Protein AF-A0A953VWW9-F1 (afdb_monomer_lite)

Sequence (61 aa):
TTGLHFEDVRKLLEVLHELVEQGNTVVVIEHNLDVIKTADWLIDIGPEGGDGGGRIVATGT

Foldseek 3Di:
DPPDDPVVVVVVLVVVVVCVVVVDDDDDDDDDPVSVVPDPKDFDWAPDPDPRIDDGPDIDD

Radius of gyration: 13.31 Å; chains: 1; bounding box: 28×17×35 Å

Structure (mmCIF, N/CA/C/O backbone):
data_AF-A0A953VWW9-F1
#
_entry.id   AF-A0A953VWW9-F1
#
loop_
_atom_site.group_PDB
_atom_site.id
_atom_site.type_symbol
_atom_site.label_atom_id
_atom_site.label_alt_id
_atom_site.label_comp_id
_atom_site.label_asym_id
_atom_site.label_entity_id
_atom_site.label_seq_id
_atom_site.pdbx_PDB_ins_code
_atom_site.Cartn_x
_atom_site.Cartn_y
_atom_site.Cartn_z
_atom_site.occupancy
_atom_site.B_iso_or_equiv
_atom_site.auth_seq_id
_atom_site.auth_comp_id
_atom_site.auth_asym_id
_atom_site.auth_atom_id
_atom_site.pdbx_PDB_model_num
ATOM 1 N N . THR A 1 1 ? 10.442 2.335 2.801 1.00 58.91 1 THR A N 1
ATOM 2 C CA . THR A 1 1 ? 10.957 2.205 4.190 1.00 58.91 1 THR A CA 1
ATOM 3 C C . THR A 1 1 ? 12.455 1.896 4.243 1.00 58.91 1 THR A C 1
ATOM 5 O O . THR A 1 1 ? 12.930 1.256 5.176 1.00 58.91 1 THR A O 1
ATOM 8 N N . THR A 1 2 ? 13.264 2.386 3.294 1.00 49.25 2 THR A N 1
ATOM 9 C CA . THR A 1 2 ? 14.709 2.088 3.251 1.00 49.25 2 THR A CA 1
ATOM 10 C C . THR A 1 2 ? 15.429 2.627 4.493 1.00 49.25 2 THR A C 1
ATOM 12 O O . THR A 1 2 ? 15.606 3.836 4.620 1.00 49.25 2 THR A O 1
ATOM 15 N N . GLY A 1 3 ? 15.843 1.727 5.392 1.00 61.00 3 GLY A N 1
ATOM 16 C CA . GLY A 1 3 ? 16.690 2.034 6.552 1.00 61.00 3 GLY A CA 1
ATOM 17 C C . GLY A 1 3 ? 16.020 1.961 7.929 1.00 61.00 3 GLY A C 1
ATOM 18 O O . GLY A 1 3 ? 16.715 2.152 8.922 1.00 61.00 3 GLY A O 1
ATOM 19 N N . LEU A 1 4 ? 14.718 1.672 8.017 1.00 67.06 4 LEU A N 1
ATOM 20 C CA . LEU A 1 4 ? 14.047 1.483 9.307 1.00 67.06 4 LEU A CA 1
ATOM 21 C C . LEU A 1 4 ? 14.190 0.044 9.812 1.00 67.06 4 LEU A C 1
ATOM 23 O O . LEU A 1 4 ? 14.077 -0.911 9.041 1.00 67.06 4 LEU A O 1
ATOM 27 N N . HIS A 1 5 ? 14.413 -0.109 11.120 1.00 77.69 5 HIS A N 1
ATOM 28 C CA . HIS A 1 5 ? 14.316 -1.411 11.773 1.00 77.69 5 HIS A CA 1
ATOM 29 C C . HIS A 1 5 ? 12.856 -1.895 11.714 1.00 77.69 5 HIS A C 1
ATOM 31 O O . HIS A 1 5 ? 11.933 -1.083 11.684 1.00 77.69 5 HIS A O 1
ATOM 37 N N . PHE A 1 6 ? 12.621 -3.210 11.721 1.00 72.75 6 PHE A N 1
ATOM 38 C CA . PHE A 1 6 ? 11.269 -3.789 11.615 1.00 72.75 6 PHE A CA 1
ATOM 39 C C . PHE A 1 6 ? 10.281 -3.208 12.650 1.00 72.75 6 PHE A C 1
ATOM 41 O O . PHE A 1 6 ? 9.121 -2.940 12.352 1.00 72.75 6 PHE A O 1
ATOM 48 N N . GLU A 1 7 ? 10.773 -2.934 13.859 1.00 81.06 7 GLU A N 1
ATOM 49 C CA . GLU A 1 7 ? 10.025 -2.256 14.927 1.00 81.06 7 GLU A CA 1
ATOM 50 C C . GLU A 1 7 ? 9.569 -0.834 14.567 1.00 81.06 7 GLU A C 1
ATOM 52 O O . GLU A 1 7 ? 8.461 -0.436 14.922 1.00 81.06 7 GLU A O 1
ATOM 57 N N . ASP A 1 8 ? 10.391 -0.065 13.855 1.00 84.19 8 ASP A N 1
ATOM 58 C CA . ASP A 1 8 ? 10.047 1.305 13.465 1.00 84.19 8 ASP A CA 1
ATOM 59 C C . ASP A 1 8 ? 9.021 1.314 12.330 1.00 84.19 8 ASP A C 1
ATOM 61 O O . ASP A 1 8 ? 8.140 2.170 12.300 1.00 84.19 8 ASP A O 1
ATOM 65 N N . VAL A 1 9 ? 9.081 0.321 11.433 1.00 84.31 9 VAL A N 1
ATOM 66 C CA . VAL A 1 9 ? 8.048 0.104 10.409 1.00 84.31 9 VAL A CA 1
ATOM 67 C C . VAL A 1 9 ? 6.704 -0.207 11.065 1.00 84.31 9 VAL A C 1
ATOM 69 O O . VAL A 1 9 ? 5.687 0.348 10.659 1.00 84.31 9 VAL A O 1
ATOM 72 N N . ARG A 1 10 ? 6.693 -1.030 12.121 1.00 86.06 10 ARG A N 1
ATOM 73 C CA . ARG A 1 10 ? 5.473 -1.346 12.876 1.00 86.06 10 ARG A CA 1
ATOM 74 C C . ARG A 1 10 ? 4.864 -0.105 13.534 1.00 86.06 10 ARG A C 1
ATOM 76 O O . ARG A 1 10 ? 3.669 0.121 13.389 1.00 86.06 10 ARG A O 1
ATOM 83 N N . LYS A 1 11 ? 5.679 0.727 14.192 1.00 89.62 11 LYS A N 1
ATOM 84 C CA . LYS A 1 11 ? 5.215 2.001 14.776 1.00 89.62 11 LYS A CA 1
ATOM 85 C C . LYS A 1 11 ? 4.703 2.971 13.715 1.00 89.62 11 LYS A C 1
ATOM 87 O O . LYS A 1 11 ? 3.714 3.658 13.939 1.00 89.62 11 LYS A O 1
ATOM 92 N N . LEU A 1 12 ? 5.364 3.033 12.558 1.00 89.56 12 LEU A N 1
ATOM 93 C CA . LEU A 1 12 ? 4.892 3.844 11.440 1.00 89.56 12 LEU A CA 1
ATOM 94 C C . LEU A 1 12 ? 3.515 3.364 10.968 1.00 89.56 12 LEU A C 1
ATOM 96 O O . LEU A 1 12 ? 2.617 4.185 10.824 1.00 89.56 12 LEU A O 1
ATOM 100 N N . LEU A 1 13 ? 3.337 2.055 10.773 1.00 90.75 13 LEU A N 1
ATOM 101 C CA . LEU A 1 13 ? 2.051 1.469 10.389 1.00 90.75 13 LEU A CA 1
ATOM 102 C C . LEU A 1 13 ? 0.940 1.798 11.391 1.00 90.75 13 LEU A C 1
ATOM 104 O O . LEU A 1 13 ? -0.140 2.188 10.962 1.00 90.75 13 LEU A O 1
ATOM 108 N N . GLU A 1 14 ? 1.207 1.709 12.699 1.00 93.19 14 GLU A N 1
ATOM 109 C CA . GLU A 1 14 ? 0.245 2.091 13.749 1.00 93.19 14 GLU A CA 1
ATOM 110 C C . GLU A 1 14 ? -0.263 3.531 13.547 1.00 93.19 14 GLU A C 1
ATOM 112 O O . GLU A 1 14 ? -1.469 3.757 13.482 1.00 93.19 14 GLU A O 1
ATOM 117 N N . VAL A 1 15 ? 0.643 4.490 13.326 1.00 94.25 15 VAL A N 1
ATOM 118 C CA . VAL A 1 15 ? 0.277 5.898 13.077 1.00 94.25 15 VAL A CA 1
ATOM 119 C C . VAL A 1 15 ? -0.515 6.068 11.776 1.00 94.25 15 VAL A C 1
ATOM 121 O O . VAL A 1 15 ? -1.456 6.860 11.717 1.00 94.25 15 VAL A O 1
ATOM 124 N N . LEU A 1 16 ? -0.151 5.347 10.711 1.00 93.88 16 LEU A N 1
ATOM 125 C CA . LEU A 1 16 ? -0.878 5.423 9.440 1.00 93.88 16 LEU A CA 1
ATOM 126 C C . LEU A 1 16 ? -2.301 4.868 9.576 1.00 93.88 16 LEU A C 1
ATOM 128 O O . LEU A 1 16 ? -3.230 5.467 9.034 1.00 93.88 16 LEU A O 1
ATOM 132 N N . HIS A 1 17 ? -2.485 3.781 10.327 1.00 94.62 17 HIS A N 1
ATOM 133 C CA . HIS A 1 17 ? -3.809 3.236 10.615 1.00 94.62 17 HIS A CA 1
ATOM 134 C C . HIS A 1 17 ? -4.654 4.206 11.448 1.00 94.62 17 HIS A C 1
ATOM 136 O O . HIS A 1 17 ? -5.803 4.440 11.084 1.00 94.62 17 HIS A O 1
ATOM 142 N N . GLU A 1 18 ? -4.092 4.861 12.471 1.00 97.00 18 GLU A N 1
ATOM 143 C CA . GLU A 1 18 ? -4.810 5.895 13.237 1.00 97.00 18 GLU A CA 1
ATOM 144 C C . GLU A 1 18 ? -5.308 7.044 12.342 1.00 97.00 18 GLU A C 1
ATOM 146 O O . GLU A 1 18 ? -6.428 7.534 12.508 1.00 97.00 18 GLU A O 1
ATOM 151 N N . LEU A 1 19 ? -4.506 7.473 11.359 1.00 96.62 19 LEU A N 1
ATOM 152 C CA . LEU A 1 19 ? -4.925 8.501 10.402 1.00 96.62 19 LEU A CA 1
ATOM 153 C C . LEU A 1 19 ? -6.100 8.031 9.538 1.00 96.62 19 LEU A C 1
ATOM 155 O O . LEU A 1 19 ? -7.023 8.816 9.298 1.00 96.62 19 LEU A O 1
ATOM 159 N N . VAL A 1 20 ? -6.080 6.777 9.085 1.00 96.62 20 VAL A N 1
ATOM 160 C CA . VAL A 1 20 ? -7.179 6.183 8.310 1.00 96.62 20 VAL A CA 1
ATOM 161 C C . VAL A 1 20 ? -8.442 6.044 9.163 1.00 96.62 20 VAL A C 1
ATOM 163 O O . VAL A 1 20 ? -9.522 6.422 8.712 1.00 96.62 20 VAL A O 1
ATOM 166 N N . GLU A 1 21 ? -8.320 5.598 10.415 1.00 96.25 21 GLU A N 1
ATOM 167 C CA . GLU A 1 21 ? -9.439 5.480 11.363 1.00 96.25 21 GLU A CA 1
ATOM 168 C C . GLU A 1 21 ? -10.103 6.830 11.669 1.00 96.25 21 GLU A C 1
ATOM 170 O O . GLU A 1 21 ? -11.313 6.898 11.892 1.00 96.25 21 GLU A O 1
ATOM 175 N N . GLN A 1 22 ? -9.346 7.928 11.604 1.00 97.75 22 GLN A N 1
ATOM 176 C CA . GLN A 1 22 ? -9.879 9.293 11.699 1.00 97.75 22 GLN A CA 1
ATOM 177 C C . GLN A 1 22 ? -10.635 9.754 10.435 1.00 97.75 22 GLN A C 1
ATOM 179 O O . GLN A 1 22 ? -11.139 10.877 10.397 1.00 97.75 22 GLN A O 1
ATOM 184 N N . GLY A 1 23 ? -10.736 8.908 9.406 1.00 97.12 23 GLY A N 1
ATOM 185 C CA . GLY A 1 23 ? -11.438 9.183 8.153 1.00 97.12 23 GLY A CA 1
ATOM 186 C C . GLY A 1 23 ? -10.563 9.799 7.060 1.00 97.12 23 GLY A C 1
ATOM 187 O O . GLY A 1 23 ? -11.098 10.260 6.050 1.00 97.12 23 GLY A O 1
ATOM 188 N N . ASN A 1 24 ? -9.237 9.826 7.233 1.00 97.69 24 ASN A N 1
ATOM 189 C CA . ASN A 1 24 ? -8.330 10.308 6.192 1.00 97.69 24 ASN A CA 1
ATOM 190 C C . ASN A 1 24 ? -8.035 9.210 5.165 1.00 97.69 24 ASN A C 1
ATOM 192 O O . ASN A 1 24 ? -7.980 8.026 5.482 1.00 97.69 24 ASN A O 1
ATOM 196 N N . THR A 1 25 ? -7.760 9.609 3.925 1.00 96.56 25 THR A N 1
ATOM 197 C CA . THR A 1 25 ? -7.171 8.708 2.929 1.00 96.56 25 THR A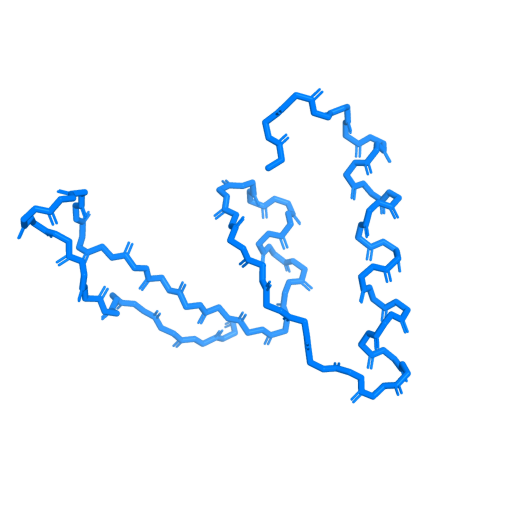 CA 1
ATOM 198 C C . THR A 1 25 ? -5.658 8.863 2.947 1.00 96.56 25 THR A C 1
ATOM 200 O O . THR A 1 25 ? -5.143 9.968 2.771 1.00 96.56 25 THR A O 1
ATOM 203 N N . VAL A 1 26 ? -4.946 7.754 3.134 1.00 96.00 26 VAL A N 1
ATOM 204 C CA . VAL A 1 26 ? -3.483 7.714 3.149 1.00 96.00 26 VAL A CA 1
ATOM 205 C C . VAL A 1 26 ? -3.000 6.955 1.916 1.00 96.00 26 VAL A C 1
ATOM 207 O O . VAL A 1 26 ? -3.438 5.839 1.658 1.00 96.00 26 VAL A O 1
ATOM 210 N N . VAL A 1 27 ? -2.089 7.560 1.150 1.00 95.44 27 VAL A N 1
ATOM 211 C CA . VAL A 1 27 ? -1.453 6.930 -0.016 1.00 95.44 27 VAL A CA 1
ATOM 212 C C . VAL A 1 27 ? 0.038 6.801 0.256 1.00 95.44 27 VAL A C 1
ATOM 214 O O . VAL A 1 27 ? 0.700 7.791 0.567 1.00 95.44 27 VAL A O 1
ATOM 217 N N . VAL A 1 28 ? 0.565 5.583 0.133 1.00 93.44 28 VAL A N 1
ATOM 218 C CA . VAL A 1 28 ? 1.964 5.261 0.435 1.00 93.44 28 VAL A CA 1
ATOM 219 C C . VAL A 1 28 ? 2.609 4.586 -0.771 1.00 93.44 28 VAL A C 1
ATOM 221 O O . VAL A 1 28 ? 2.009 3.714 -1.392 1.00 93.44 28 VAL A O 1
ATOM 224 N N . ILE A 1 29 ?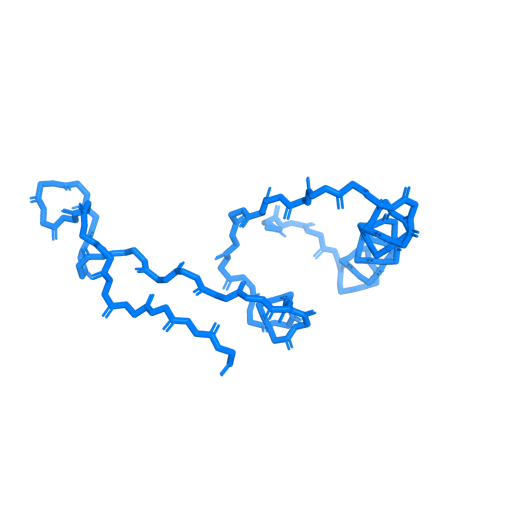 3.843 4.979 -1.089 1.00 93.69 29 ILE A N 1
ATOM 225 C CA . ILE A 1 29 ? 4.685 4.294 -2.076 1.00 93.69 29 ILE A CA 1
ATOM 226 C C . ILE A 1 29 ? 5.633 3.378 -1.311 1.00 93.69 29 ILE A C 1
ATOM 228 O O . ILE A 1 29 ? 6.432 3.855 -0.502 1.00 93.69 29 ILE A O 1
ATOM 232 N N . GLU A 1 30 ? 5.557 2.074 -1.568 1.00 91.88 30 GLU A N 1
ATOM 233 C CA . GLU A 1 30 ? 6.378 1.091 -0.870 1.00 91.88 30 GLU A CA 1
ATOM 234 C C . GLU A 1 30 ? 6.875 -0.051 -1.744 1.00 91.88 30 GLU A C 1
ATOM 236 O O . GLU A 1 30 ? 6.260 -0.434 -2.733 1.00 91.88 30 GLU A O 1
ATOM 241 N N . HIS A 1 31 ? 7.990 -0.624 -1.295 1.00 90.19 31 HIS A N 1
ATOM 242 C CA . HIS A 1 31 ? 8.547 -1.878 -1.797 1.00 90.19 31 HIS A CA 1
ATOM 243 C C . HIS A 1 31 ? 8.653 -2.943 -0.693 1.00 90.19 31 HIS A C 1
ATOM 245 O O . HIS A 1 31 ? 8.975 -4.095 -0.982 1.00 90.19 31 HIS A O 1
ATOM 251 N N . ASN A 1 32 ? 8.402 -2.587 0.574 1.00 88.00 32 ASN A N 1
ATOM 252 C CA . ASN A 1 32 ? 8.399 -3.549 1.672 1.00 88.00 32 ASN A CA 1
ATOM 253 C C . ASN A 1 32 ? 7.097 -4.365 1.686 1.00 88.00 32 ASN A C 1
ATOM 255 O O . ASN A 1 32 ? 6.016 -3.829 1.930 1.00 88.00 32 ASN A O 1
ATOM 259 N N . LEU A 1 33 ? 7.223 -5.678 1.478 1.00 87.12 33 LEU A N 1
ATOM 260 C CA . LEU A 1 33 ? 6.097 -6.610 1.437 1.00 87.12 33 LEU A C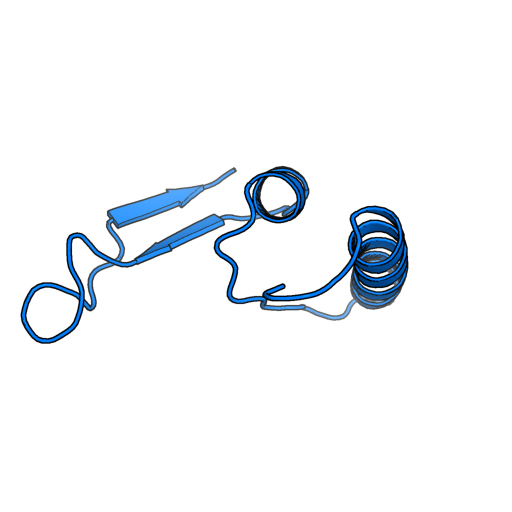A 1
ATOM 261 C C . LEU A 1 33 ? 5.280 -6.650 2.734 1.00 87.12 33 LEU A C 1
ATOM 263 O O . LEU A 1 33 ? 4.081 -6.906 2.667 1.00 87.12 33 LEU A O 1
ATOM 267 N N . ASP A 1 34 ? 5.887 -6.398 3.895 1.00 85.31 34 ASP A N 1
ATOM 268 C CA . ASP A 1 34 ? 5.165 -6.418 5.171 1.00 85.31 34 ASP A CA 1
ATOM 269 C C . ASP A 1 34 ? 4.220 -5.219 5.309 1.00 85.31 34 ASP A C 1
ATOM 271 O O . ASP A 1 34 ? 3.145 -5.362 5.875 1.00 85.31 34 ASP A O 1
ATOM 275 N N . VAL A 1 35 ? 4.578 -4.070 4.725 1.00 87.62 35 VAL A N 1
ATOM 276 C CA . VAL A 1 35 ? 3.709 -2.879 4.656 1.00 87.62 35 VAL A CA 1
ATOM 277 C C . VAL A 1 35 ? 2.651 -3.043 3.568 1.00 87.62 35 VAL A C 1
ATOM 279 O O . VAL A 1 35 ? 1.490 -2.700 3.752 1.00 87.62 35 VAL A O 1
ATOM 282 N N . ILE A 1 36 ? 3.044 -3.600 2.424 1.00 92.19 36 ILE A N 1
ATOM 283 C CA . ILE A 1 36 ? 2.141 -3.849 1.296 1.00 92.19 36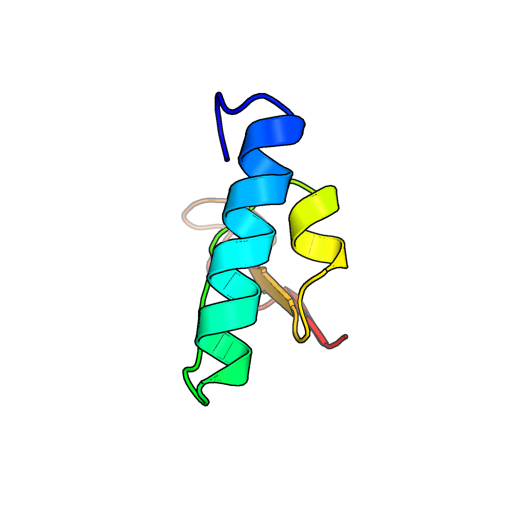 ILE A CA 1
ATOM 284 C C . ILE A 1 36 ? 0.984 -4.768 1.707 1.00 92.19 36 ILE A C 1
ATOM 286 O O . ILE A 1 36 ? -0.162 -4.500 1.365 1.00 92.19 36 ILE A O 1
ATOM 290 N N . LYS A 1 37 ? 1.266 -5.825 2.477 1.00 89.94 37 LYS A N 1
ATOM 291 C CA . LYS A 1 37 ? 0.254 -6.793 2.931 1.00 89.94 37 LYS A CA 1
ATOM 292 C C . LYS A 1 37 ? -0.780 -6.223 3.902 1.00 89.94 37 LYS A C 1
ATOM 294 O O . LYS A 1 37 ? -1.808 -6.862 4.096 1.00 89.94 37 LYS A O 1
ATOM 299 N N . THR A 1 38 ? -0.501 -5.095 4.552 1.00 90.88 38 THR A N 1
ATOM 300 C CA . THR A 1 38 ? -1.428 -4.469 5.507 1.00 90.88 38 THR A CA 1
ATOM 301 C C . THR A 1 38 ? -2.302 -3.398 4.862 1.00 90.88 38 THR A C 1
ATOM 303 O O . THR A 1 38 ? -3.139 -2.820 5.548 1.00 90.88 38 THR A O 1
ATOM 306 N N . ALA A 1 39 ? -2.094 -3.087 3.580 1.00 93.62 39 ALA A N 1
ATOM 307 C CA . ALA A 1 39 ? -2.866 -2.075 2.876 1.00 93.62 39 ALA A CA 1
ATOM 308 C C . ALA A 1 39 ? -4.278 -2.575 2.544 1.00 93.62 39 ALA A C 1
ATOM 310 O O . ALA A 1 39 ? -4.459 -3.711 2.112 1.00 93.62 39 ALA A O 1
ATOM 311 N N . ASP A 1 40 ? -5.266 -1.687 2.667 1.00 94.56 40 ASP A N 1
ATOM 312 C CA . ASP A 1 40 ? -6.649 -1.975 2.267 1.00 94.56 40 ASP A CA 1
ATOM 313 C C . ASP A 1 40 ? -6.821 -2.057 0.741 1.00 94.56 40 ASP A C 1
ATOM 315 O O . ASP A 1 40 ? -7.780 -2.649 0.250 1.00 94.56 40 ASP A O 1
ATOM 319 N N . TRP A 1 41 ? -5.921 -1.426 -0.021 1.00 96.31 41 TRP A N 1
ATOM 320 C CA . TRP A 1 41 ? -5.948 -1.416 -1.481 1.00 96.31 41 TRP A CA 1
ATOM 321 C C . TRP A 1 41 ? -4.544 -1.284 -2.067 1.00 96.31 41 TRP A C 1
ATOM 323 O O . TRP A 1 41 ? -3.734 -0.474 -1.610 1.00 96.31 41 TRP A O 1
ATOM 333 N N . LEU A 1 42 ? -4.282 -2.041 -3.129 1.00 96.56 42 LEU A N 1
ATOM 334 C CA . LEU A 1 42 ? -3.013 -2.085 -3.842 1.00 96.56 42 LEU A CA 1
ATOM 335 C C . LEU A 1 42 ? -3.144 -1.551 -5.268 1.00 96.56 42 LEU A C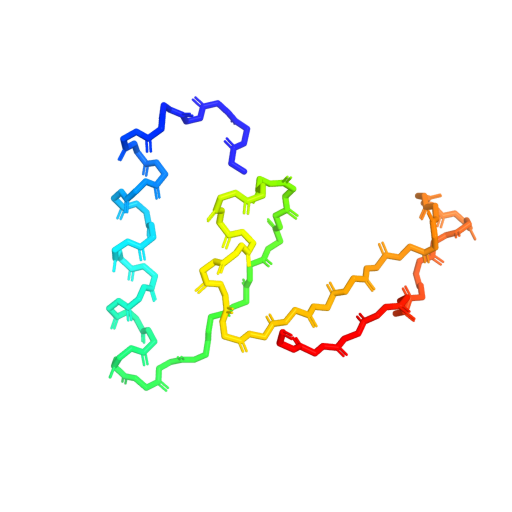 1
ATOM 337 O O . LEU A 1 42 ? -4.124 -1.800 -5.979 1.00 96.56 42 LEU A O 1
ATOM 341 N N . ILE A 1 43 ? -2.114 -0.818 -5.692 1.00 96.50 43 ILE A N 1
ATOM 342 C CA . ILE A 1 43 ? -1.908 -0.366 -7.069 1.00 96.50 43 ILE A CA 1
ATOM 343 C C . ILE A 1 43 ? -0.462 -0.692 -7.430 1.00 96.50 43 ILE A C 1
ATOM 345 O O . ILE A 1 43 ? 0.463 -0.082 -6.897 1.00 96.50 43 ILE A O 1
ATOM 349 N N . ASP A 1 44 ? -0.279 -1.649 -8.333 1.00 95.81 44 ASP A N 1
ATOM 350 C CA . ASP A 1 44 ? 1.031 -2.024 -8.851 1.00 95.81 44 ASP A CA 1
ATOM 351 C C . ASP A 1 44 ? 1.339 -1.242 -10.133 1.00 95.81 44 ASP A C 1
ATOM 353 O O . ASP A 1 44 ? 0.503 -1.162 -11.043 1.00 95.81 44 ASP A O 1
ATOM 357 N N . ILE A 1 45 ? 2.533 -0.650 -10.197 1.00 95.31 45 ILE A N 1
ATOM 358 C CA . ILE A 1 45 ? 2.970 0.231 -11.282 1.00 95.31 45 ILE A CA 1
ATOM 359 C C . ILE A 1 45 ? 4.249 -0.329 -11.899 1.00 95.31 45 ILE A C 1
ATOM 361 O O . ILE A 1 45 ? 5.256 -0.505 -11.221 1.00 95.31 45 ILE A O 1
ATOM 365 N N . GLY A 1 46 ? 4.229 -0.542 -13.212 1.00 95.00 46 GLY A N 1
ATOM 366 C CA . GLY A 1 46 ? 5.331 -1.159 -13.947 1.00 95.00 46 GLY A CA 1
ATOM 367 C C . GLY A 1 46 ? 5.018 -1.248 -15.443 1.00 95.00 46 GLY A C 1
ATOM 368 O O . GLY A 1 46 ? 4.348 -0.345 -15.962 1.00 95.00 46 GLY A O 1
ATOM 369 N N . PRO A 1 47 ? 5.462 -2.302 -16.159 1.00 91.50 47 PRO A N 1
ATOM 370 C CA . PRO A 1 47 ? 6.221 -3.474 -15.686 1.00 91.50 47 PRO A CA 1
ATOM 371 C C . PRO A 1 47 ? 7.698 -3.196 -15.361 1.00 91.50 47 PRO A C 1
ATOM 373 O O . PRO A 1 47 ? 8.308 -3.960 -14.625 1.00 91.50 47 PRO A O 1
ATOM 376 N N . GLU A 1 48 ? 8.259 -2.106 -15.886 1.00 93.81 48 GLU A N 1
ATOM 377 C CA . GLU A 1 48 ? 9.658 -1.707 -15.692 1.00 93.81 48 GLU A CA 1
ATOM 378 C C . GLU A 1 48 ? 9.753 -0.275 -15.132 1.00 93.81 48 GLU A C 1
ATOM 380 O O . GLU A 1 48 ? 8.746 0.412 -14.947 1.00 93.81 48 GLU A O 1
ATOM 385 N N . GLY A 1 49 ? 10.974 0.201 -14.873 1.00 92.56 49 GLY A N 1
ATOM 386 C CA . GLY A 1 49 ? 11.246 1.607 -14.559 1.00 92.56 49 GLY A CA 1
ATOM 387 C C . GLY A 1 49 ? 11.455 2.478 -15.808 1.00 92.56 49 GLY A C 1
ATOM 388 O O . GLY A 1 49 ? 11.858 1.994 -16.865 1.00 92.56 49 GLY A O 1
ATOM 389 N N . GLY A 1 50 ? 11.235 3.790 -15.681 1.00 92.81 50 GLY A N 1
ATOM 390 C CA . GLY A 1 50 ? 11.476 4.750 -16.767 1.00 92.81 50 GLY A CA 1
ATOM 391 C C . GLY A 1 50 ? 10.512 4.572 -17.944 1.00 92.81 50 GLY A C 1
ATOM 392 O O . GLY A 1 50 ? 9.311 4.409 -17.737 1.00 92.81 50 GLY A O 1
ATOM 393 N N . ASP A 1 51 ? 11.034 4.592 -19.172 1.00 94.19 51 ASP A N 1
ATOM 394 C CA . ASP A 1 51 ? 10.234 4.516 -20.408 1.00 94.19 51 ASP A CA 1
ATOM 395 C C . ASP A 1 51 ? 9.447 3.201 -20.552 1.00 94.19 51 ASP A C 1
ATOM 397 O O . ASP A 1 51 ? 8.433 3.155 -21.247 1.00 94.19 51 ASP A O 1
ATOM 401 N N . GLY A 1 52 ? 9.898 2.133 -19.885 1.00 91.88 52 GLY A N 1
ATOM 402 C CA . GLY A 1 52 ? 9.202 0.844 -19.835 1.00 91.88 52 GLY A CA 1
ATOM 403 C C . GLY A 1 52 ? 8.111 0.755 -18.760 1.00 91.88 52 GLY A C 1
ATOM 404 O O . GLY A 1 52 ? 7.470 -0.288 -18.636 1.00 91.88 52 GLY A O 1
ATOM 405 N N . GLY A 1 53 ? 7.913 1.814 -17.971 1.00 95.69 53 GLY A N 1
ATOM 406 C CA . GLY A 1 53 ? 6.976 1.862 -16.853 1.00 95.69 53 GLY A CA 1
ATOM 407 C C . GLY A 1 53 ? 5.739 2.725 -17.092 1.00 95.69 53 GLY A C 1
ATOM 408 O O . GLY A 1 53 ? 5.319 2.993 -18.219 1.00 95.69 53 GLY A O 1
ATOM 409 N N . GLY A 1 54 ? 5.138 3.185 -15.990 1.00 93.50 54 GLY A N 1
ATOM 410 C CA . GLY A 1 54 ? 4.020 4.136 -16.021 1.00 93.50 54 GLY A CA 1
ATOM 411 C C . GLY A 1 54 ? 2.679 3.523 -16.435 1.00 93.50 54 GLY A C 1
ATOM 412 O O . GLY A 1 54 ? 1.800 4.227 -16.943 1.00 93.50 54 GLY A O 1
ATOM 413 N N . ARG A 1 55 ? 2.510 2.209 -16.254 1.00 95.88 55 ARG A N 1
ATOM 414 C CA . ARG A 1 55 ? 1.233 1.507 -16.424 1.00 95.88 55 ARG A CA 1
ATOM 415 C C . ARG A 1 55 ? 0.785 0.925 -15.092 1.00 95.88 55 ARG A C 1
ATOM 417 O O . ARG A 1 55 ? 1.615 0.467 -14.316 1.00 95.88 55 ARG A O 1
ATOM 424 N N . ILE A 1 56 ? -0.528 0.911 -14.863 1.00 96.12 56 ILE A N 1
ATOM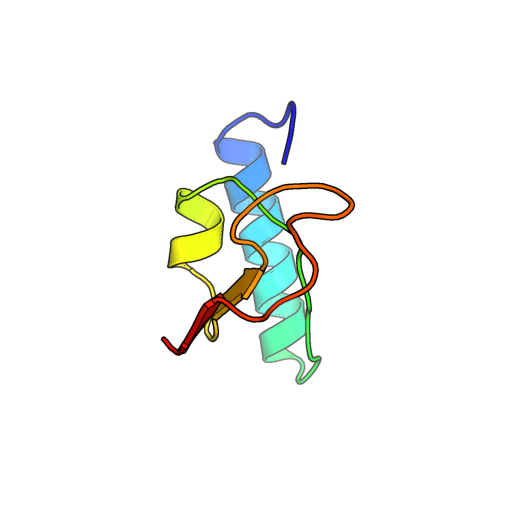 425 C CA . ILE A 1 56 ? -1.122 0.107 -13.791 1.00 96.12 56 ILE A CA 1
ATOM 426 C C . ILE A 1 56 ? -1.080 -1.346 -14.261 1.00 96.12 56 ILE A C 1
ATOM 428 O O . ILE A 1 56 ? -1.722 -1.689 -15.255 1.00 96.12 56 ILE A O 1
ATOM 432 N N . VAL A 1 57 ? -0.292 -2.169 -13.577 1.00 96.44 57 VAL A N 1
ATOM 433 C CA . VAL A 1 57 ? -0.125 -3.596 -13.884 1.00 96.44 57 VAL A CA 1
ATOM 434 C C . VAL A 1 57 ? -1.211 -4.409 -13.189 1.00 96.44 57 VAL A C 1
ATOM 436 O O . VAL A 1 57 ? -1.819 -5.285 -13.802 1.00 96.44 57 VAL A O 1
ATOM 439 N N . ALA A 1 58 ? -1.501 -4.075 -11.934 1.00 96.44 58 ALA A N 1
ATOM 440 C CA . ALA A 1 58 ? -2.552 -4.696 -11.147 1.00 96.44 58 ALA A CA 1
ATOM 441 C C . ALA A 1 58 ? -3.151 -3.688 -10.166 1.00 96.44 58 ALA A C 1
ATOM 443 O O . ALA A 1 58 ? -2.504 -2.724 -9.756 1.00 96.44 58 ALA A O 1
ATOM 444 N N . THR A 1 59 ? -4.399 -3.916 -9.776 1.00 96.75 59 THR A N 1
ATOM 445 C CA . THR A 1 59 ? -5.023 -3.189 -8.676 1.00 96.75 59 THR A CA 1
ATOM 446 C C . THR A 1 59 ? -6.089 -4.053 -8.015 1.00 96.75 59 THR A C 1
ATOM 448 O O . THR A 1 59 ? -6.777 -4.808 -8.708 1.00 96.75 59 THR A O 1
ATOM 451 N N . GLY A 1 60 ? -6.195 -3.987 -6.690 1.00 94.88 60 GLY A N 1
ATOM 452 C CA . GLY A 1 60 ? -7.102 -4.837 -5.925 1.00 94.88 60 GLY A CA 1
ATOM 453 C C . GLY A 1 60 ? -6.729 -4.939 -4.451 1.00 94.88 60 GLY A C 1
ATOM 454 O O . GLY A 1 60 ? -5.953 -4.130 -3.948 1.00 94.88 60 GLY A O 1
ATOM 455 N N . THR A 1 61 ? -7.289 -5.953 -3.795 1.00 91.50 61 THR A N 1
ATOM 456 C CA . THR A 1 61 ? -7.024 -6.348 -2.403 1.00 91.50 61 THR A CA 1
ATOM 457 C C . THR A 1 61 ? -6.224 -7.637 -2.353 1.00 91.50 61 THR A C 1
ATOM 459 O O . THR A 1 61 ? -6.642 -8.576 -3.075 1.00 91.50 61 THR A O 1
#

Secondary structure (DSSP, 8-state):
-TT--HHHHHHHHHHHHHHHHTT---------HHHHTT-SSEEEEESSSGGG--EEEEEE-

pLDDT: mean 90.21, std 9.72, range [49.25, 97.75]